Protein AF-A0A3Q0FNP0-F1 (afdb_monomer_lite)

Sequence (114 aa):
MQGFISQPLSTHLAIKCDEQPSVGIQLNFGACAECNKRDFVLIANRATEEEDGEEIITYDHMCENCHHVIARHEYTFSVVDDYQEYTMLCLLCGRAEDSISILPDDPRQMAPLF

pLDDT: mean 75.69, std 18.55, range [29.48, 94.44]

Structure (mmCIF, N/CA/C/O backbone):
data_AF-A0A3Q0FNP0-F1
#
_entry.id   AF-A0A3Q0FNP0-F1
#
loop_
_atom_site.group_PDB
_atom_site.id
_atom_site.type_symbol
_atom_site.label_atom_id
_atom_site.label_alt_id
_atom_site.label_comp_id
_atom_site.label_asym_id
_atom_site.label_entity_id
_atom_site.label_seq_id
_atom_site.pdbx_PDB_ins_code
_atom_site.Cartn_x
_atom_site.Cartn_y
_atom_site.Cartn_z
_atom_site.occupancy
_atom_site.B_iso_or_equiv
_atom_site.auth_seq_id
_atom_site.auth_comp_id
_atom_site.auth_asym_id
_atom_site.auth_atom_id
_atom_site.pdbx_PDB_model_num
ATOM 1 N N . MET A 1 1 ? 12.674 14.542 -25.555 1.00 34.66 1 MET A N 1
ATOM 2 C CA . MET A 1 1 ? 11.427 13.781 -25.762 1.00 34.66 1 MET A CA 1
ATOM 3 C C . MET A 1 1 ? 11.359 12.786 -24.629 1.00 34.66 1 MET A C 1
ATOM 5 O O . MET A 1 1 ? 12.156 11.862 -24.613 1.00 34.66 1 MET A O 1
ATOM 9 N N . GLN A 1 2 ? 10.548 13.072 -23.614 1.00 32.41 2 GLN A N 1
ATOM 10 C CA . GLN A 1 2 ? 10.363 12.167 -22.483 1.00 32.41 2 GLN A CA 1
ATOM 11 C C . GLN A 1 2 ? 9.458 11.049 -22.996 1.00 32.41 2 GLN A C 1
ATOM 13 O O . GLN A 1 2 ? 8.281 11.282 -23.270 1.00 32.41 2 GLN A O 1
ATOM 18 N N . GLY A 1 3 ? 10.056 9.896 -23.286 1.00 29.48 3 GLY A N 1
ATOM 19 C CA . GLY A 1 3 ? 9.320 8.698 -23.648 1.00 29.48 3 GLY A CA 1
ATOM 20 C C . GLY A 1 3 ? 8.532 8.265 -22.426 1.00 29.48 3 GLY A C 1
ATOM 21 O O . GLY A 1 3 ? 9.098 7.690 -21.504 1.00 29.48 3 GLY A O 1
ATOM 22 N N . PHE A 1 4 ? 7.244 8.595 -22.402 1.00 34.47 4 PHE A N 1
ATOM 23 C CA . PHE A 1 4 ? 6.294 7.959 -21.507 1.00 34.47 4 PHE A CA 1
ATOM 24 C C . PHE A 1 4 ? 6.219 6.494 -21.933 1.00 34.47 4 PHE A C 1
ATOM 26 O O . PHE A 1 4 ? 5.453 6.138 -22.827 1.00 34.47 4 PHE A O 1
ATOM 33 N N . ILE A 1 5 ? 7.079 5.661 -21.347 1.00 40.88 5 ILE A N 1
ATOM 34 C CA . ILE A 1 5 ? 6.894 4.215 -21.347 1.00 40.88 5 ILE A CA 1
ATOM 35 C C . ILE A 1 5 ? 5.524 4.025 -20.705 1.00 40.88 5 ILE A C 1
ATOM 37 O O . ILE A 1 5 ? 5.296 4.473 -19.581 1.00 40.88 5 ILE A O 1
ATOM 41 N N . SER A 1 6 ? 4.574 3.484 -21.461 1.00 38.69 6 SER A N 1
ATOM 42 C CA . SER A 1 6 ? 3.234 3.186 -20.973 1.00 38.69 6 SER A CA 1
ATOM 43 C C . SER A 1 6 ? 3.362 2.205 -19.812 1.00 38.69 6 SER A C 1
ATOM 45 O O . SER A 1 6 ? 3.499 1.003 -20.029 1.00 38.69 6 SER A O 1
ATOM 47 N N . GLN A 1 7 ? 3.389 2.727 -18.588 1.00 45.16 7 GLN A N 1
ATOM 48 C CA . GLN A 1 7 ? 3.479 1.917 -17.385 1.00 45.16 7 GLN A CA 1
ATOM 49 C C . GLN A 1 7 ? 2.249 0.987 -17.331 1.00 45.16 7 GLN A C 1
ATOM 51 O O . GLN A 1 7 ? 1.123 1.484 -17.472 1.00 45.16 7 GLN A O 1
ATOM 56 N N . PRO A 1 8 ? 2.418 -0.340 -17.182 1.00 44.41 8 PRO A N 1
ATOM 57 C CA . PRO A 1 8 ? 1.321 -1.288 -17.028 1.00 44.41 8 PRO A CA 1
ATOM 58 C C . PRO A 1 8 ? 0.348 -0.864 -15.918 1.00 44.41 8 PRO A C 1
ATOM 60 O O . PRO A 1 8 ? 0.699 -0.145 -14.983 1.00 44.41 8 PRO A O 1
ATOM 63 N N . LEU A 1 9 ? -0.919 -1.283 -16.022 1.00 44.34 9 LEU A N 1
ATOM 64 C CA . LEU A 1 9 ? -1.952 -0.878 -15.058 1.00 44.34 9 LEU A CA 1
ATOM 65 C C . LEU A 1 9 ? -1.587 -1.233 -13.599 1.00 44.34 9 LEU A C 1
ATOM 67 O O . LEU A 1 9 ? -2.019 -0.513 -12.702 1.00 44.34 9 LEU A O 1
ATOM 71 N N . SER A 1 10 ? -0.795 -2.291 -13.366 1.00 43.38 10 SER A N 1
ATOM 72 C CA . SER A 1 10 ? -0.336 -2.717 -12.031 1.00 43.38 10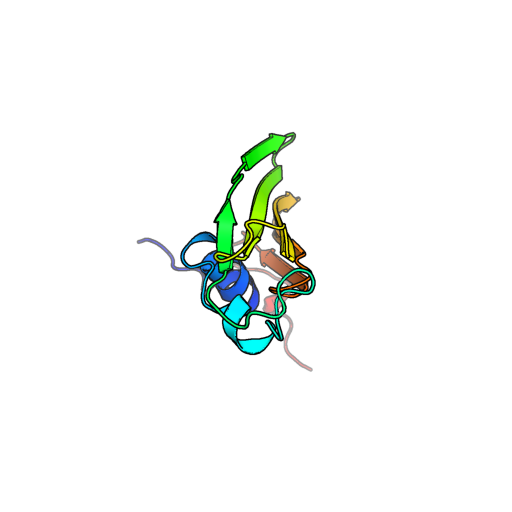 SER A CA 1
ATOM 73 C C . SER A 1 10 ? 0.689 -1.756 -11.421 1.00 43.38 10 SER A C 1
ATOM 75 O O . SER A 1 10 ? 0.485 -1.301 -10.296 1.00 43.38 10 SER A O 1
ATOM 77 N N . THR A 1 11 ? 1.724 -1.353 -12.166 1.00 47.66 11 THR A N 1
ATOM 78 C CA . THR A 1 11 ? 2.625 -0.263 -11.730 1.00 47.66 11 THR A CA 1
ATOM 79 C C . THR A 1 11 ? 1.896 1.059 -11.519 1.00 47.66 11 THR A C 1
ATOM 81 O O . THR A 1 11 ? 2.140 1.735 -10.526 1.00 47.66 11 THR A O 1
ATOM 84 N N . HIS A 1 12 ? 0.908 1.388 -12.354 1.00 50.75 12 HIS A N 1
ATOM 85 C CA . HIS A 1 12 ? 0.035 2.540 -12.107 1.00 50.75 12 HIS A CA 1
ATOM 86 C C . HIS A 1 12 ? -0.747 2.436 -10.790 1.00 50.75 12 HIS A C 1
ATOM 88 O O . HIS A 1 12 ? -1.063 3.466 -10.207 1.00 50.75 12 HIS A O 1
ATOM 94 N N . LEU A 1 13 ? -1.109 1.237 -10.326 1.00 48.34 13 LEU A N 1
ATOM 95 C CA . LEU A 1 13 ? -1.824 1.022 -9.063 1.00 48.34 13 LEU A CA 1
ATOM 96 C C . LEU A 1 13 ? -0.895 1.162 -7.850 1.00 48.34 13 LEU A C 1
ATOM 98 O O . LEU A 1 13 ? -1.296 1.786 -6.869 1.00 48.34 13 LEU A O 1
ATOM 102 N N . ALA A 1 14 ? 0.335 0.648 -7.933 1.00 50.47 14 ALA A N 1
ATOM 103 C CA . ALA A 1 14 ? 1.350 0.801 -6.889 1.00 50.47 14 ALA A CA 1
ATOM 104 C C . ALA A 1 14 ? 1.840 2.258 -6.776 1.00 50.47 14 ALA A C 1
ATOM 106 O O . ALA A 1 14 ? 1.810 2.832 -5.690 1.00 50.47 14 ALA A O 1
ATOM 107 N N . ILE A 1 15 ? 2.143 2.907 -7.906 1.00 52.25 15 ILE A N 1
ATOM 108 C CA . ILE A 1 15 ? 2.533 4.327 -7.965 1.00 52.25 15 ILE A CA 1
ATOM 109 C C . ILE A 1 15 ? 1.376 5.231 -7.514 1.00 52.25 15 ILE A C 1
ATOM 111 O O . ILE A 1 15 ? 1.580 6.165 -6.742 1.00 52.25 15 ILE A O 1
ATOM 115 N N . LYS A 1 16 ? 0.123 4.915 -7.882 1.00 52.12 16 LYS A N 1
ATOM 116 C CA . LYS A 1 16 ? -1.046 5.625 -7.333 1.00 52.12 16 LYS A CA 1
ATOM 117 C C . LYS A 1 16 ? -1.215 5.434 -5.830 1.00 52.12 16 LYS A C 1
ATOM 119 O O . LYS A 1 16 ? -1.787 6.322 -5.215 1.00 52.12 16 LYS A O 1
ATOM 124 N N . CYS A 1 17 ? -0.766 4.329 -5.232 1.00 49.44 17 CYS A N 1
ATOM 125 C CA . CYS A 1 17 ? -0.800 4.169 -3.775 1.00 49.44 17 CYS A CA 1
ATOM 126 C C . CYS A 1 17 ? 0.271 5.019 -3.076 1.00 49.44 17 CYS A C 1
ATOM 128 O O . CYS A 1 17 ? 0.032 5.438 -1.946 1.00 49.44 17 CYS A O 1
ATOM 130 N N . ASP A 1 18 ? 1.396 5.313 -3.735 1.00 52.88 18 ASP A N 1
ATOM 131 C CA . ASP A 1 18 ? 2.418 6.227 -3.206 1.00 52.88 18 ASP A CA 1
ATOM 132 C C . ASP A 1 18 ? 2.024 7.709 -3.390 1.00 52.88 18 ASP A C 1
ATOM 134 O O . ASP A 1 18 ? 2.108 8.494 -2.445 1.00 52.88 18 ASP A O 1
ATOM 138 N N . GLU A 1 19 ? 1.479 8.095 -4.553 1.00 51.41 19 GLU A N 1
ATOM 139 C CA . GLU A 1 19 ? 1.053 9.482 -4.824 1.00 51.41 19 GLU A CA 1
ATOM 140 C C . GLU A 1 19 ? -0.346 9.829 -4.270 1.00 51.41 19 GLU A C 1
ATOM 142 O O . GLU A 1 19 ? -0.615 10.985 -3.930 1.00 51.41 19 GLU A O 1
ATOM 147 N N . GLN A 1 20 ? -1.263 8.855 -4.180 1.00 53.81 20 GLN A N 1
ATOM 148 C CA . GLN A 1 20 ? -2.630 8.998 -3.651 1.00 53.81 20 GLN A CA 1
ATOM 149 C C . GLN A 1 20 ? -3.068 7.752 -2.849 1.00 53.81 20 GLN A C 1
ATOM 151 O O . GLN A 1 20 ? -3.913 6.973 -3.299 1.00 53.81 20 GLN A O 1
ATOM 156 N N . PRO A 1 21 ? -2.582 7.578 -1.608 1.00 53.72 21 PRO A N 1
ATOM 157 C CA . PRO A 1 21 ? -2.844 6.390 -0.783 1.00 53.72 21 PRO A CA 1
ATOM 158 C C . PRO A 1 21 ? -4.327 6.108 -0.463 1.00 53.72 21 PRO A C 1
ATOM 160 O O . PRO A 1 21 ? -4.656 5.069 0.100 1.00 53.72 21 PRO A O 1
ATOM 163 N N . SER A 1 22 ? -5.257 7.000 -0.814 1.00 51.34 22 SER A N 1
ATOM 164 C CA . SER A 1 22 ? -6.682 6.908 -0.475 1.00 51.34 22 SER A CA 1
ATOM 165 C C . SER A 1 22 ? -7.527 6.020 -1.400 1.00 51.34 22 SER A C 1
ATOM 167 O O . SER A 1 22 ? -8.644 5.662 -1.017 1.00 51.34 22 SER A O 1
ATOM 169 N N . VAL A 1 23 ? -7.043 5.653 -2.596 1.00 51.62 23 VAL A N 1
ATOM 170 C CA . VAL A 1 23 ? -7.905 5.064 -3.646 1.00 51.62 23 VAL A CA 1
ATOM 171 C C . VAL A 1 23 ? -8.180 3.565 -3.439 1.00 51.62 23 VAL A C 1
ATOM 173 O O . VAL A 1 23 ? -9.283 3.103 -3.720 1.00 51.62 23 VAL A O 1
ATOM 176 N N . GLY A 1 24 ? -7.222 2.798 -2.902 1.00 54.50 24 GLY A N 1
ATOM 177 C CA . GLY A 1 24 ? -7.403 1.361 -2.621 1.00 54.50 24 GLY A CA 1
ATOM 178 C C . GLY A 1 24 ? -8.129 1.067 -1.302 1.00 54.50 24 GLY A C 1
ATOM 179 O O . GLY A 1 24 ? -8.843 0.072 -1.178 1.00 54.50 24 GLY A O 1
ATOM 180 N N . ILE A 1 25 ? -8.002 1.967 -0.323 1.00 59.75 25 ILE A N 1
ATOM 181 C CA . ILE A 1 25 ? -8.488 1.769 1.049 1.00 59.75 25 ILE A CA 1
ATOM 182 C C . ILE A 1 25 ? -10.022 1.674 1.118 1.00 59.75 25 ILE A C 1
ATOM 184 O O . ILE A 1 25 ? -10.569 0.898 1.900 1.00 59.75 25 ILE A O 1
ATOM 188 N N . GLN A 1 26 ? -10.733 2.451 0.298 1.00 57.88 26 GLN A N 1
ATOM 189 C CA . GLN A 1 26 ? -12.179 2.664 0.449 1.00 57.88 26 GLN A CA 1
ATOM 190 C C . GLN A 1 26 ? -13.040 1.457 0.055 1.00 57.88 26 GLN A C 1
ATOM 192 O O . GLN A 1 26 ? -14.166 1.341 0.535 1.00 57.88 26 GLN A O 1
ATOM 197 N N . LEU A 1 27 ? -12.535 0.554 -0.791 1.00 66.44 27 LEU A N 1
ATOM 198 C CA . LEU A 1 27 ? -13.298 -0.621 -1.229 1.00 66.44 27 LEU A CA 1
ATOM 199 C C . LEU A 1 27 ? -13.175 -1.797 -0.254 1.00 66.44 27 LEU A C 1
ATOM 201 O O . LEU A 1 27 ? -14.132 -2.552 -0.087 1.00 66.44 27 LEU A O 1
ATOM 205 N N . ASN A 1 28 ? -12.024 -1.928 0.411 1.00 73.31 28 ASN A N 1
ATOM 206 C CA . ASN A 1 28 ? -11.717 -3.076 1.266 1.00 73.31 28 ASN A CA 1
ATOM 207 C C . ASN A 1 28 ? -11.867 -2.784 2.765 1.00 73.31 28 ASN A C 1
ATOM 209 O O . ASN A 1 28 ? -11.968 -3.719 3.562 1.00 73.31 28 ASN A O 1
ATOM 213 N N . PHE A 1 29 ? -11.900 -1.513 3.181 1.00 82.31 29 PHE A N 1
ATOM 214 C CA . PHE A 1 29 ? -12.056 -1.179 4.593 1.00 82.31 29 PHE A CA 1
ATOM 215 C C . PHE A 1 29 ? -13.490 -1.432 5.081 1.00 82.31 29 PHE A C 1
ATOM 217 O O . PHE A 1 29 ? -14.423 -0.671 4.819 1.00 82.31 29 PHE A O 1
ATOM 224 N N . GLY A 1 30 ? -13.657 -2.524 5.829 1.00 85.94 30 GLY A N 1
ATOM 225 C CA . GLY A 1 30 ? -14.903 -2.862 6.509 1.00 85.94 30 GLY A CA 1
ATOM 226 C C . GLY A 1 30 ? -15.173 -1.913 7.672 1.00 85.94 30 GLY A C 1
ATOM 227 O O . GLY A 1 30 ? -16.014 -1.031 7.555 1.00 85.94 30 GLY A O 1
ATOM 228 N N . ALA A 1 31 ? -14.481 -2.105 8.792 1.00 88.25 31 ALA A N 1
ATOM 229 C CA . ALA A 1 31 ? -14.524 -1.252 9.976 1.00 88.25 31 ALA A CA 1
ATOM 230 C C . ALA A 1 31 ? -13.225 -1.422 10.771 1.00 88.25 31 ALA A C 1
ATOM 232 O O . ALA A 1 31 ? -12.551 -2.446 10.668 1.00 88.25 31 ALA A O 1
ATOM 233 N N . CYS A 1 32 ? -12.909 -0.446 11.612 1.00 90.75 32 CYS A N 1
ATOM 234 C CA . CYS A 1 32 ? -11.862 -0.562 12.615 1.00 90.75 32 CYS A CA 1
ATOM 235 C C . CYS A 1 32 ? -12.214 -1.667 13.626 1.00 90.75 32 CYS A C 1
ATOM 237 O O . CYS A 1 32 ? -13.277 -1.607 14.239 1.00 90.75 32 CYS A O 1
ATOM 239 N N . ALA A 1 33 ? -11.321 -2.637 13.841 1.00 90.25 33 ALA A N 1
ATOM 240 C CA . ALA A 1 33 ? -11.569 -3.743 14.771 1.00 90.25 33 ALA A CA 1
ATOM 241 C C . ALA A 1 33 ? -11.635 -3.289 16.244 1.00 90.25 33 ALA A C 1
ATOM 243 O O . ALA A 1 33 ? -12.349 -3.889 17.042 1.00 90.25 33 ALA A O 1
ATOM 244 N N . GLU A 1 34 ? -10.941 -2.202 16.591 1.00 92.88 34 GLU A N 1
ATOM 245 C CA . GLU A 1 34 ? -10.849 -1.697 17.967 1.00 92.88 34 GLU A CA 1
ATOM 246 C C . GLU A 1 34 ? -12.045 -0.822 18.381 1.00 92.88 34 GLU A C 1
ATOM 248 O O . GLU A 1 34 ? -12.600 -0.976 19.465 1.00 92.88 34 GLU A O 1
ATOM 253 N N . CYS A 1 35 ? -12.479 0.111 17.526 1.00 94.44 35 CYS A N 1
ATOM 254 C CA . CYS A 1 35 ? -13.565 1.051 17.843 1.00 94.44 35 CYS A CA 1
ATOM 255 C C . CYS A 1 35 ? -14.829 0.878 16.987 1.00 94.44 35 CYS A C 1
ATOM 257 O O . CYS A 1 35 ? -15.794 1.621 17.173 1.00 94.44 35 CYS A O 1
ATOM 259 N N . ASN A 1 36 ? -14.849 -0.097 16.068 1.00 91.62 36 ASN A N 1
ATOM 260 C CA . ASN A 1 36 ? -15.970 -0.419 15.172 1.00 91.62 36 ASN A CA 1
ATOM 261 C C . ASN A 1 36 ? -16.430 0.739 14.268 1.00 91.62 36 ASN A C 1
ATOM 263 O O . ASN A 1 36 ? -17.537 0.722 13.727 1.00 91.62 36 ASN A O 1
ATOM 267 N N . LYS A 1 37 ? -15.582 1.756 14.083 1.00 89.19 37 LYS A N 1
ATOM 268 C CA . LYS A 1 37 ? -15.852 2.898 13.205 1.00 89.19 37 LYS A CA 1
ATOM 269 C C . LYS A 1 37 ? -15.478 2.595 11.759 1.00 89.19 37 LYS A C 1
ATOM 271 O O . LYS A 1 37 ? -14.462 1.954 11.497 1.00 89.19 37 LYS A O 1
ATOM 276 N N . ARG A 1 38 ? -16.306 3.076 10.832 1.00 87.00 38 ARG A N 1
ATOM 277 C CA . ARG A 1 38 ? -16.137 2.960 9.373 1.00 87.00 38 ARG A CA 1
ATOM 278 C C . ARG A 1 38 ? -15.834 4.339 8.783 1.00 87.00 38 ARG A C 1
ATOM 280 O O . ARG A 1 38 ? -16.507 4.780 7.859 1.00 87.00 38 ARG A O 1
ATOM 287 N N . ASP A 1 39 ? -14.895 5.033 9.413 1.00 81.88 39 ASP A N 1
ATOM 288 C CA . ASP A 1 39 ? -14.482 6.396 9.072 1.00 81.88 39 ASP A CA 1
ATOM 289 C C . ASP A 1 39 ? -13.172 6.378 8.267 1.00 81.88 39 ASP A C 1
ATOM 291 O O . ASP A 1 39 ? -12.754 5.323 7.777 1.00 81.88 39 ASP A O 1
ATOM 295 N N . PHE A 1 40 ? -12.530 7.536 8.098 1.00 79.44 40 PHE A N 1
ATOM 296 C CA . PHE A 1 40 ? -11.302 7.634 7.320 1.00 79.44 40 PHE A CA 1
ATOM 297 C C . PHE A 1 40 ? -10.123 6.914 7.988 1.00 79.44 40 PHE A C 1
ATOM 299 O O . PHE A 1 40 ? -10.040 6.707 9.206 1.00 79.44 40 PHE A O 1
ATOM 306 N N . VAL A 1 41 ? -9.190 6.523 7.127 1.00 86.75 41 VAL A N 1
ATOM 307 C CA . VAL A 1 41 ? -7.923 5.900 7.486 1.00 86.75 41 VAL A CA 1
ATOM 308 C C . VAL A 1 41 ? -6.821 6.915 7.219 1.00 86.75 41 VAL A C 1
ATOM 310 O O . VAL A 1 41 ? -6.705 7.442 6.113 1.00 86.75 41 VAL A O 1
ATOM 313 N N . LEU A 1 42 ? -6.030 7.191 8.244 1.00 89.25 42 LEU A N 1
ATOM 314 C CA . LEU A 1 42 ? -4.856 8.045 8.194 1.00 89.25 42 LEU A CA 1
ATOM 315 C C . LEU A 1 42 ? -3.649 7.257 7.683 1.00 89.25 42 LEU A C 1
ATOM 317 O O . LEU A 1 42 ? -3.556 6.047 7.879 1.00 89.25 42 LEU A O 1
ATOM 321 N N . ILE A 1 43 ? -2.708 7.967 7.071 1.00 89.31 43 ILE A N 1
ATOM 322 C CA . ILE A 1 43 ? -1.385 7.447 6.722 1.00 89.31 43 ILE A CA 1
ATOM 323 C C . ILE A 1 43 ? -0.391 8.029 7.721 1.00 89.31 43 ILE A C 1
ATOM 325 O O . ILE A 1 43 ? -0.384 9.241 7.945 1.00 89.31 43 ILE A O 1
ATOM 329 N N . ALA A 1 44 ? 0.442 7.183 8.316 1.00 90.38 44 ALA A N 1
ATOM 330 C CA . ALA A 1 44 ? 1.456 7.596 9.279 1.00 90.38 44 ALA A CA 1
ATOM 331 C C . ALA A 1 44 ? 2.733 6.763 9.150 1.00 90.38 44 ALA A C 1
ATOM 333 O O . ALA A 1 44 ? 2.765 5.765 8.436 1.00 90.38 44 ALA A O 1
ATOM 334 N N . ASN A 1 45 ? 3.779 7.175 9.871 1.00 92.81 45 ASN A N 1
ATOM 335 C CA . ASN A 1 45 ? 5.046 6.444 9.982 1.00 92.81 45 ASN A CA 1
ATOM 336 C C . ASN A 1 45 ? 5.671 6.088 8.623 1.00 92.81 45 ASN A C 1
ATOM 338 O O . ASN A 1 45 ? 6.222 4.999 8.468 1.00 92.81 45 ASN A O 1
ATOM 342 N N . ARG A 1 46 ? 5.563 6.996 7.639 1.00 90.81 46 ARG A N 1
ATOM 343 C CA . ARG A 1 46 ? 6.192 6.802 6.331 1.00 90.81 46 ARG A CA 1
ATOM 344 C C . ARG A 1 46 ? 7.708 6.778 6.493 1.00 90.81 46 ARG A C 1
ATOM 346 O O . ARG A 1 46 ? 8.278 7.730 7.027 1.00 90.81 46 ARG A O 1
ATOM 353 N N . ALA A 1 47 ? 8.328 5.717 6.009 1.00 90.88 47 ALA A N 1
ATOM 354 C CA . ALA A 1 47 ? 9.766 5.543 5.941 1.00 90.88 47 ALA A CA 1
ATOM 355 C C . ALA A 1 47 ? 10.156 5.118 4.525 1.00 90.88 47 ALA A C 1
ATOM 357 O O . ALA A 1 47 ? 9.394 4.433 3.843 1.00 90.88 47 ALA A O 1
ATOM 358 N N . THR A 1 48 ? 11.340 5.551 4.110 1.00 90.88 48 THR A N 1
ATOM 359 C CA . THR A 1 48 ? 11.968 5.165 2.850 1.00 90.88 48 THR A CA 1
ATOM 360 C C . THR A 1 48 ? 13.346 4.626 3.188 1.00 90.88 48 THR A C 1
ATOM 362 O O . THR A 1 48 ? 14.097 5.276 3.921 1.00 90.88 48 THR A O 1
ATOM 365 N N . GLU A 1 49 ? 13.643 3.437 2.690 1.00 91.69 49 GLU A N 1
ATOM 366 C CA . GLU A 1 49 ? 14.898 2.725 2.879 1.00 91.69 49 GLU A CA 1
ATOM 367 C C . GLU A 1 49 ? 15.474 2.423 1.495 1.00 91.69 49 GLU A C 1
ATOM 369 O O . GLU A 1 49 ? 14.751 1.997 0.600 1.00 91.69 49 GLU A O 1
ATOM 374 N N . GLU A 1 50 ? 16.761 2.695 1.306 1.00 91.94 50 GLU A N 1
ATOM 375 C CA . GLU A 1 50 ? 17.479 2.405 0.064 1.00 91.94 50 GLU A CA 1
ATOM 376 C C . GLU A 1 50 ? 18.700 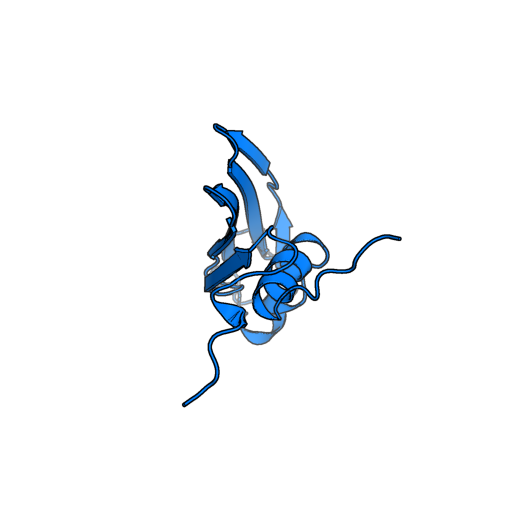1.554 0.422 1.00 91.94 50 GLU A C 1
ATOM 378 O O . GLU A 1 50 ? 19.604 2.023 1.122 1.00 91.94 50 GLU A O 1
ATOM 383 N N . GLU A 1 51 ? 18.727 0.304 -0.034 1.00 86.44 51 GLU A N 1
ATOM 384 C CA . GLU A 1 51 ? 19.816 -0.644 0.217 1.00 86.44 51 GLU A CA 1
ATOM 385 C C . GLU A 1 51 ? 20.092 -1.454 -1.055 1.00 86.44 51 GLU A C 1
ATOM 387 O O . GLU A 1 51 ? 19.174 -1.915 -1.717 1.00 86.44 51 GLU A O 1
ATOM 392 N N . ASP A 1 52 ? 21.364 -1.589 -1.442 1.00 85.81 52 ASP A N 1
ATOM 393 C CA . ASP A 1 52 ? 21.808 -2.437 -2.563 1.00 85.81 52 ASP A CA 1
ATOM 394 C C . ASP A 1 52 ? 21.081 -2.238 -3.917 1.00 85.81 52 ASP A C 1
ATOM 396 O O . ASP A 1 52 ? 21.040 -3.136 -4.757 1.00 85.81 52 ASP A O 1
ATOM 400 N N . GLY A 1 5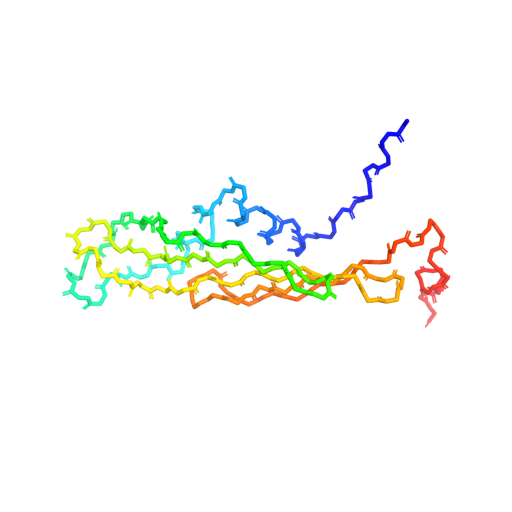3 ? 20.579 -1.026 -4.185 1.00 82.06 53 GLY A N 1
ATOM 401 C CA . GLY A 1 53 ? 19.859 -0.702 -5.427 1.00 82.06 53 GLY A CA 1
ATOM 402 C C . GLY A 1 53 ? 18.370 -1.065 -5.403 1.00 82.06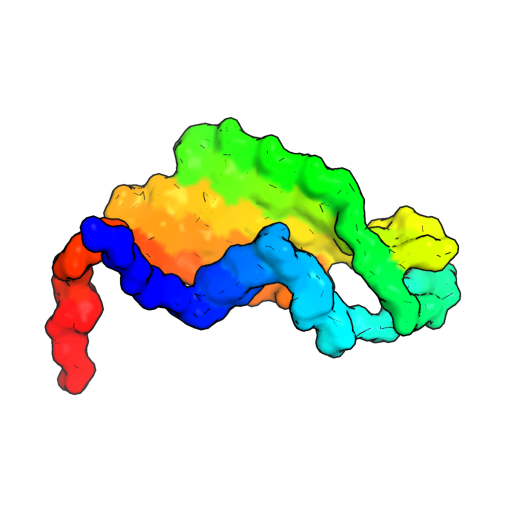 53 GLY A C 1
ATOM 403 O O . GLY A 1 53 ? 17.699 -0.957 -6.431 1.00 82.06 53 GLY A O 1
ATOM 404 N N . GLU A 1 54 ? 17.866 -1.461 -4.238 1.00 88.25 54 GLU A N 1
ATOM 405 C CA . GLU A 1 54 ? 16.457 -1.622 -3.907 1.00 88.25 54 GLU A CA 1
ATOM 406 C C . GLU A 1 54 ? 15.973 -0.410 -3.092 1.00 88.25 54 GLU A C 1
ATOM 408 O O . GLU A 1 54 ? 16.651 0.061 -2.177 1.00 88.25 54 GLU A O 1
ATOM 413 N N . GLU A 1 55 ? 14.801 0.113 -3.446 1.00 89.12 55 GLU A N 1
ATOM 414 C CA . GLU A 1 55 ? 14.082 1.159 -2.721 1.00 89.12 55 GLU A CA 1
ATOM 415 C C . GLU A 1 55 ? 12.834 0.544 -2.085 1.00 89.12 55 GLU A C 1
ATOM 417 O O . GLU A 1 55 ? 11.981 -0.022 -2.771 1.00 89.12 55 GLU A O 1
ATOM 422 N N . ILE A 1 56 ? 12.706 0.689 -0.770 1.00 89.75 56 ILE A N 1
ATOM 423 C CA . ILE A 1 56 ? 11.582 0.189 0.014 1.00 89.75 56 ILE A CA 1
ATOM 424 C C . ILE A 1 56 ? 10.872 1.376 0.659 1.00 89.75 56 ILE A C 1
ATOM 426 O O . ILE A 1 56 ? 11.455 2.154 1.416 1.00 89.75 56 ILE A O 1
ATOM 430 N N . ILE A 1 57 ? 9.575 1.500 0.403 1.00 89.56 57 ILE A N 1
ATOM 431 C CA . ILE A 1 57 ? 8.696 2.485 1.026 1.00 89.56 57 ILE A CA 1
ATOM 432 C C . ILE A 1 57 ? 7.735 1.753 1.952 1.00 89.56 57 ILE A C 1
ATOM 434 O O . ILE A 1 57 ? 6.974 0.881 1.529 1.00 89.56 57 ILE A O 1
ATOM 438 N N . THR A 1 58 ? 7.713 2.155 3.222 1.00 91.12 58 THR A N 1
ATOM 439 C CA . THR A 1 58 ? 6.767 1.622 4.204 1.00 91.12 58 THR A CA 1
ATOM 440 C C . THR A 1 58 ? 5.944 2.721 4.850 1.00 91.12 58 THR A C 1
ATOM 442 O O . THR A 1 58 ? 6.432 3.826 5.072 1.00 91.12 58 THR A O 1
ATOM 445 N N . TYR A 1 59 ? 4.682 2.435 5.165 1.00 92.38 59 TYR A N 1
ATOM 446 C CA . TYR A 1 59 ? 3.831 3.310 5.976 1.00 92.38 59 TYR A CA 1
ATOM 447 C C . TYR A 1 59 ? 2.689 2.528 6.633 1.00 92.38 59 TYR A C 1
ATOM 449 O O . TYR A 1 59 ? 2.356 1.414 6.230 1.00 92.38 59 TYR A O 1
ATOM 457 N N . ASP A 1 60 ? 2.060 3.126 7.642 1.00 93.19 60 ASP A N 1
ATOM 458 C CA . ASP A 1 60 ? 0.942 2.531 8.370 1.00 93.19 60 ASP A CA 1
ATOM 459 C C . ASP A 1 60 ? -0.388 3.180 7.990 1.00 93.19 60 ASP A C 1
ATOM 461 O O . ASP A 1 60 ? -0.522 4.405 7.946 1.00 93.19 60 ASP A O 1
ATOM 465 N N . HIS A 1 61 ? -1.402 2.341 7.803 1.00 91.12 61 HIS A N 1
ATOM 466 C CA . HIS A 1 61 ? -2.802 2.732 7.774 1.00 91.12 61 HIS A CA 1
ATOM 467 C C . HIS A 1 61 ? -3.335 2.764 9.204 1.00 91.12 61 HIS A C 1
ATOM 469 O O . HIS A 1 61 ? -3.428 1.723 9.850 1.00 91.12 61 HIS A O 1
ATOM 475 N N . MET A 1 62 ? -3.716 3.935 9.705 1.00 92.06 62 MET A N 1
ATOM 476 C CA . MET A 1 62 ? -4.209 4.119 11.069 1.00 92.06 62 MET A CA 1
ATOM 477 C C . MET A 1 62 ? -5.672 4.548 11.081 1.00 92.06 62 MET A C 1
ATOM 479 O O . MET A 1 62 ? -6.110 5.341 10.257 1.00 92.06 62 MET A O 1
ATOM 483 N N . CYS A 1 63 ? -6.456 4.063 12.036 1.00 92.19 63 CYS A N 1
ATOM 484 C CA . CYS A 1 63 ? -7.822 4.553 12.204 1.00 92.19 63 CYS A CA 1
ATOM 485 C C . CYS A 1 63 ? -7.820 5.987 12.730 1.00 92.19 63 CYS A C 1
ATOM 487 O O . CYS A 1 63 ? -7.238 6.237 13.782 1.00 92.19 63 CYS A O 1
ATOM 489 N N . GLU A 1 64 ? -8.545 6.896 12.081 1.00 89.25 64 GLU A N 1
ATOM 490 C CA . GLU A 1 64 ? -8.661 8.285 12.544 1.00 89.25 64 GLU A CA 1
ATOM 491 C C . GLU A 1 64 ? -9.247 8.396 13.963 1.00 89.25 64 GLU A C 1
ATOM 493 O O . GLU A 1 64 ? -8.849 9.246 14.753 1.00 89.25 64 GLU A O 1
ATOM 498 N N . ASN A 1 65 ? -10.172 7.504 14.326 1.00 91.38 65 ASN A N 1
ATOM 499 C CA . ASN A 1 65 ? -10.919 7.639 15.574 1.00 91.38 65 ASN A CA 1
ATOM 500 C C . ASN A 1 65 ? -10.157 7.138 16.815 1.00 91.38 65 ASN A C 1
ATOM 502 O O . ASN A 1 65 ? -10.340 7.674 17.906 1.00 91.38 65 ASN A O 1
ATOM 506 N N . CYS A 1 66 ? -9.338 6.091 16.689 1.00 94.31 66 CYS A N 1
ATOM 507 C CA . CYS A 1 66 ? -8.610 5.511 17.829 1.00 94.31 66 CYS A CA 1
ATOM 508 C C . CYS A 1 66 ? -7.098 5.392 17.623 1.00 94.31 66 CYS A C 1
ATOM 510 O O . CYS A 1 66 ? -6.414 4.930 18.530 1.00 94.31 66 CYS A O 1
ATOM 512 N N . HIS A 1 67 ? -6.577 5.796 16.462 1.00 93.25 67 HIS A N 1
ATOM 513 C CA . HIS A 1 67 ? -5.157 5.729 16.112 1.00 93.25 67 HIS A CA 1
ATOM 514 C C . HIS A 1 67 ? -4.537 4.326 16.240 1.00 93.25 67 HIS A C 1
ATOM 516 O O . HIS A 1 67 ? -3.326 4.191 16.374 1.00 93.25 67 HIS A O 1
ATOM 522 N N . HIS A 1 68 ? -5.343 3.262 16.186 1.00 92.12 68 HIS A N 1
ATOM 523 C CA . HIS A 1 68 ? -4.803 1.909 16.049 1.00 92.12 68 HIS A CA 1
ATOM 524 C C . HIS A 1 68 ? -4.323 1.682 14.608 1.00 92.12 68 HIS A C 1
ATOM 526 O O . HIS A 1 68 ? -4.904 2.231 13.666 1.00 92.12 68 HIS A O 1
ATOM 532 N N . VAL A 1 69 ? -3.290 0.856 14.441 1.00 93.88 69 VAL A N 1
ATOM 533 C CA . VAL A 1 69 ? -2.792 0.435 13.126 1.00 93.88 69 VAL A CA 1
ATOM 534 C C . VAL A 1 69 ? -3.733 -0.628 12.554 1.00 93.88 69 VAL A C 1
ATOM 536 O O . VAL A 1 69 ? -3.907 -1.691 13.143 1.00 93.88 69 VAL A O 1
ATOM 539 N N . ILE A 1 70 ? -4.343 -0.324 11.410 1.00 91.88 70 ILE A N 1
ATOM 540 C CA . ILE A 1 70 ? -5.253 -1.195 10.653 1.00 91.88 70 ILE A CA 1
ATOM 541 C C . ILE A 1 70 ? -4.456 -2.155 9.768 1.00 91.88 70 ILE A C 1
ATOM 543 O O . ILE A 1 70 ? -4.768 -3.340 9.687 1.00 91.88 70 ILE A O 1
ATOM 547 N N . ALA A 1 71 ? -3.453 -1.633 9.066 1.00 92.25 71 ALA A N 1
ATOM 548 C CA . ALA A 1 71 ? -2.616 -2.392 8.149 1.00 92.25 71 ALA A CA 1
ATOM 549 C C . ALA A 1 71 ? -1.279 -1.680 7.958 1.00 92.25 71 ALA A C 1
ATOM 551 O O . ALA A 1 71 ? -1.204 -0.458 8.074 1.00 92.25 71 ALA A O 1
ATOM 552 N N . ARG A 1 72 ? -0.247 -2.444 7.611 1.00 93.31 72 ARG A N 1
ATOM 553 C CA . ARG A 1 72 ? 1.029 -1.901 7.157 1.00 93.31 72 ARG A CA 1
ATOM 554 C C . ARG A 1 72 ? 1.127 -2.039 5.646 1.00 93.31 72 ARG A C 1
ATOM 556 O O . ARG A 1 72 ? 0.618 -3.010 5.080 1.00 93.31 72 ARG A O 1
ATOM 563 N N . HIS A 1 73 ? 1.695 -1.026 5.018 1.00 91.19 73 HIS A N 1
ATOM 564 C CA . HIS A 1 73 ? 1.955 -0.973 3.596 1.00 91.19 73 HIS A CA 1
ATOM 565 C C . HIS A 1 73 ? 3.453 -1.074 3.371 1.00 91.19 73 HIS A C 1
ATOM 567 O O . HIS A 1 73 ? 4.224 -0.377 4.034 1.00 91.19 73 HIS A O 1
ATOM 573 N N . GLU A 1 74 ? 3.826 -1.927 2.433 1.00 90.69 74 GLU A N 1
ATOM 574 C CA . GLU A 1 74 ? 5.186 -2.096 1.955 1.00 90.69 74 GLU A CA 1
ATOM 575 C C . GLU A 1 74 ? 5.148 -2.095 0.432 1.00 90.69 74 GLU A C 1
ATOM 577 O O . GLU A 1 74 ? 4.367 -2.825 -0.185 1.00 90.69 74 GLU A O 1
ATOM 582 N N . TYR A 1 75 ? 5.949 -1.222 -0.157 1.00 87.38 75 TYR A N 1
ATOM 583 C CA . TYR A 1 75 ? 6.185 -1.146 -1.585 1.00 87.38 75 TYR A CA 1
ATOM 584 C C . TYR A 1 75 ? 7.684 -1.221 -1.812 1.00 87.38 75 TYR A C 1
ATOM 586 O O . 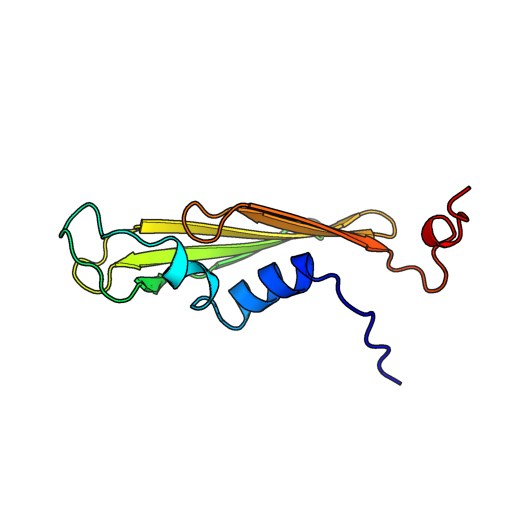TYR A 1 75 ? 8.437 -0.496 -1.167 1.00 87.38 75 TYR A O 1
ATOM 594 N N . THR A 1 76 ? 8.086 -2.065 -2.748 1.00 88.12 76 THR A N 1
ATOM 595 C CA . THR A 1 76 ? 9.485 -2.281 -3.078 1.00 88.12 76 THR A CA 1
ATOM 596 C C . THR A 1 76 ? 9.686 -2.107 -4.569 1.00 88.12 76 THR A C 1
ATOM 598 O O . THR A 1 76 ? 8.932 -2.650 -5.384 1.00 88.12 76 THR A O 1
ATOM 601 N N . PHE A 1 77 ? 10.720 -1.354 -4.907 1.00 88.25 77 PHE A N 1
ATOM 602 C CA . PHE A 1 77 ? 11.199 -1.132 -6.254 1.00 88.25 77 PHE A CA 1
ATOM 603 C C . PHE A 1 77 ? 12.653 -1.574 -6.349 1.00 88.25 77 PHE A C 1
ATOM 605 O O . PHE A 1 77 ? 13.477 -1.200 -5.520 1.00 88.25 77 PHE A O 1
ATOM 612 N N . SER A 1 78 ? 12.989 -2.327 -7.386 1.00 89.38 78 SER A N 1
ATOM 613 C CA . SER A 1 78 ? 14.374 -2.690 -7.667 1.00 89.38 78 SER A CA 1
ATOM 614 C C . SER A 1 78 ? 14.625 -2.744 -9.167 1.00 89.38 78 SER A C 1
ATOM 616 O O . SER A 1 78 ? 13.703 -2.848 -9.983 1.00 89.38 78 SER A O 1
ATOM 618 N N . VAL A 1 79 ? 15.896 -2.640 -9.549 1.00 88.25 79 VAL A N 1
ATOM 619 C CA . VAL A 1 79 ? 16.330 -2.876 -10.926 1.00 88.25 79 VAL A CA 1
ATOM 620 C C . VAL A 1 79 ? 17.220 -4.106 -10.933 1.00 88.25 79 VAL A C 1
ATOM 622 O O . VAL A 1 79 ? 18.328 -4.081 -10.399 1.00 88.25 79 VAL A O 1
ATOM 625 N N . VAL A 1 80 ? 16.729 -5.178 -11.548 1.00 88.12 80 VAL A N 1
ATOM 626 C CA . VAL A 1 80 ? 17.438 -6.453 -11.668 1.00 88.12 80 VAL A CA 1
ATOM 627 C C . VAL A 1 80 ? 17.694 -6.719 -13.146 1.00 88.12 80 VAL A C 1
ATOM 629 O O . VAL A 1 80 ? 16.768 -6.790 -13.955 1.00 88.12 80 VAL A O 1
ATOM 632 N N . ASP A 1 81 ? 18.973 -6.849 -13.504 1.00 87.31 81 ASP A N 1
ATOM 633 C CA . ASP A 1 81 ? 19.442 -6.935 -14.889 1.00 87.31 81 ASP A CA 1
ATOM 634 C C . ASP A 1 81 ? 18.899 -5.771 -15.754 1.00 87.31 81 ASP A C 1
ATOM 636 O O . ASP A 1 81 ? 19.243 -4.612 -15.528 1.00 87.31 81 ASP A O 1
ATOM 640 N N . ASP A 1 82 ? 18.037 -6.079 -16.728 1.00 86.56 82 ASP A N 1
ATOM 641 C CA . ASP A 1 82 ? 17.394 -5.129 -17.643 1.00 86.56 82 ASP A CA 1
ATOM 642 C C . ASP A 1 82 ? 15.895 -4.919 -17.322 1.00 86.56 82 ASP A C 1
ATOM 644 O O . ASP A 1 82 ? 15.112 -4.510 -18.187 1.00 86.56 82 ASP A O 1
ATOM 648 N N . TYR A 1 83 ? 15.462 -5.231 -16.097 1.00 85.44 83 TYR A N 1
ATOM 649 C CA . TYR A 1 83 ? 14.067 -5.123 -15.669 1.00 85.44 83 TYR A CA 1
ATOM 650 C C . TYR A 1 83 ? 13.927 -4.250 -14.425 1.00 85.44 83 TYR A C 1
ATOM 652 O O . TYR A 1 83 ? 14.687 -4.355 -13.470 1.00 85.44 83 TYR A O 1
ATOM 660 N N . GLN A 1 84 ? 12.910 -3.394 -14.445 1.00 85.06 84 GLN A N 1
ATOM 661 C CA . GLN A 1 84 ? 12.364 -2.750 -13.258 1.00 85.06 84 GLN A CA 1
ATOM 662 C C . GLN A 1 84 ? 11.356 -3.705 -12.627 1.00 85.06 84 GLN A C 1
ATOM 664 O O . GLN A 1 84 ? 10.409 -4.108 -13.306 1.00 85.06 84 GLN A O 1
ATOM 669 N N . GLU A 1 85 ? 11.543 -4.047 -11.361 1.00 87.19 85 GLU A N 1
ATOM 670 C CA . GLU A 1 85 ? 10.637 -4.887 -10.587 1.00 87.19 85 GLU A CA 1
ATOM 671 C C . GLU A 1 85 ? 9.898 -4.048 -9.546 1.00 87.19 85 GLU A C 1
ATOM 673 O O . GLU A 1 85 ? 10.466 -3.171 -8.894 1.00 87.19 85 GLU A O 1
ATOM 678 N N . TYR A 1 86 ? 8.603 -4.317 -9.415 1.00 86.56 86 TYR A N 1
ATOM 679 C CA . TYR A 1 86 ? 7.697 -3.608 -8.525 1.00 86.56 86 TYR A CA 1
ATOM 680 C C . TYR A 1 86 ? 6.921 -4.625 -7.709 1.00 86.56 86 TYR A C 1
ATOM 682 O O . TYR A 1 86 ? 6.221 -5.469 -8.274 1.00 86.56 86 TYR A O 1
ATOM 690 N N . THR A 1 87 ? 6.979 -4.522 -6.387 1.00 87.88 87 THR A N 1
ATOM 691 C CA . THR A 1 87 ? 6.159 -5.348 -5.498 1.00 87.88 87 THR A CA 1
ATOM 692 C C . THR A 1 87 ? 5.442 -4.481 -4.474 1.00 87.88 87 THR A C 1
ATOM 694 O O . THR A 1 87 ? 5.944 -3.452 -4.033 1.00 87.88 87 THR A O 1
ATOM 697 N N . MET A 1 88 ? 4.213 -4.856 -4.137 1.00 87.75 88 MET A N 1
ATOM 698 C CA . MET A 1 88 ? 3.392 -4.174 -3.146 1.00 87.75 88 MET A CA 1
ATOM 699 C C . MET A 1 88 ? 2.673 -5.207 -2.294 1.00 87.75 88 MET A C 1
ATOM 701 O O . MET A 1 88 ? 2.044 -6.133 -2.819 1.00 87.75 88 MET A O 1
ATOM 705 N N . LEU A 1 89 ? 2.737 -5.019 -0.981 1.00 88.75 89 LEU A N 1
ATOM 706 C CA . LEU A 1 89 ? 2.063 -5.849 -0.001 1.00 88.75 89 LEU A CA 1
ATOM 707 C C . LEU A 1 89 ? 1.389 -4.981 1.060 1.00 88.75 89 LEU A C 1
ATOM 709 O O . LEU A 1 89 ? 2.020 -4.256 1.826 1.00 88.75 89 LEU A O 1
ATOM 713 N N . CYS A 1 90 ? 0.070 -5.102 1.146 1.00 88.81 90 CYS A N 1
ATOM 714 C CA . CYS A 1 90 ? -0.718 -4.473 2.185 1.00 88.81 90 CYS A CA 1
ATOM 715 C C . CYS A 1 90 ? -2.007 -5.259 2.427 1.00 88.81 90 CYS A C 1
ATOM 717 O O . CYS A 1 90 ? -2.747 -5.570 1.497 1.00 88.81 90 CYS A O 1
ATOM 719 N N . LEU A 1 91 ? -2.349 -5.518 3.690 1.00 87.19 91 LEU A N 1
ATOM 720 C CA . LEU A 1 91 ? -3.606 -6.203 4.023 1.00 87.19 91 LEU A CA 1
ATOM 721 C C . LEU A 1 91 ? -4.849 -5.418 3.561 1.00 87.19 91 LEU A C 1
ATOM 723 O O . LEU A 1 91 ? -5.894 -6.007 3.299 1.00 87.19 91 LEU A O 1
ATOM 727 N N . LEU A 1 92 ? -4.727 -4.092 3.465 1.00 86.38 92 LEU A N 1
ATOM 728 C CA . LEU A 1 92 ? -5.811 -3.193 3.085 1.00 86.38 92 LEU A CA 1
ATOM 729 C C . LEU A 1 92 ? -5.823 -2.899 1.578 1.00 86.38 92 LEU A C 1
ATOM 731 O O . LEU A 1 92 ? -6.871 -3.018 0.941 1.00 86.38 92 LEU A O 1
ATOM 735 N N . CYS A 1 93 ? -4.666 -2.556 1.003 1.00 83.06 93 CYS A N 1
ATOM 736 C CA . CYS A 1 93 ? -4.548 -2.205 -0.418 1.00 83.06 93 CYS A CA 1
ATOM 737 C C . CYS A 1 93 ? -4.455 -3.429 -1.346 1.00 83.06 93 CYS A C 1
ATOM 739 O O . CYS A 1 93 ? -4.793 -3.321 -2.522 1.00 83.06 93 CYS A O 1
ATOM 741 N N . GLY A 1 94 ? -4.054 -4.593 -0.827 1.00 82.31 94 GLY A N 1
ATOM 742 C CA . GLY A 1 94 ? -3.891 -5.836 -1.578 1.00 82.31 94 GLY A CA 1
ATOM 743 C C . GLY A 1 94 ? -2.427 -6.226 -1.786 1.00 82.31 94 GLY A C 1
ATOM 744 O O . GLY A 1 94 ? -1.525 -5.718 -1.128 1.00 82.31 94 GLY A O 1
ATOM 745 N N . ARG A 1 95 ? -2.200 -7.166 -2.704 1.00 84.00 95 ARG A N 1
ATOM 746 C CA . ARG A 1 95 ? -0.865 -7.576 -3.152 1.00 84.00 95 ARG A CA 1
ATOM 747 C C . ARG A 1 95 ? -0.774 -7.389 -4.660 1.00 84.00 95 ARG A C 1
ATOM 749 O O . ARG A 1 95 ? -1.711 -7.768 -5.363 1.00 84.00 95 ARG A O 1
ATOM 756 N N . ALA A 1 96 ? 0.330 -6.833 -5.139 1.00 81.44 96 ALA A N 1
ATOM 757 C CA . ALA A 1 96 ? 0.606 -6.683 -6.563 1.00 81.44 96 ALA A CA 1
ATOM 758 C C . ALA A 1 96 ? 2.099 -6.873 -6.841 1.00 81.44 96 ALA A C 1
ATOM 760 O O . ALA A 1 96 ? 2.933 -6.479 -6.033 1.00 81.44 96 ALA A O 1
ATOM 761 N N . GLU A 1 97 ? 2.410 -7.472 -7.985 1.00 85.88 97 GLU A N 1
ATOM 762 C CA . GLU A 1 97 ? 3.768 -7.690 -8.484 1.00 85.88 97 GLU A CA 1
ATOM 763 C C . GLU A 1 97 ? 3.761 -7.374 -9.982 1.00 85.88 97 GLU A C 1
ATOM 765 O O . GLU A 1 97 ? 2.806 -7.733 -10.681 1.00 85.88 97 GLU A O 1
ATOM 770 N N . ASP A 1 98 ? 4.773 -6.659 -10.462 1.00 83.88 98 ASP A N 1
ATOM 771 C CA . ASP A 1 98 ? 4.898 -6.257 -11.864 1.00 83.88 98 ASP A CA 1
ATOM 772 C C . ASP A 1 98 ? 6.374 -6.132 -12.260 1.00 83.88 98 ASP A C 1
ATOM 774 O O . ASP A 1 98 ? 7.225 -5.843 -11.416 1.00 83.88 98 ASP A O 1
ATOM 778 N N . SER A 1 99 ? 6.681 -6.325 -13.543 1.00 83.94 99 SER A N 1
ATOM 779 C CA . SER A 1 99 ? 8.033 -6.121 -14.067 1.00 83.94 99 SER A CA 1
ATOM 780 C C . SER A 1 99 ? 8.032 -5.529 -15.473 1.00 83.94 99 SER A C 1
ATOM 782 O O . SER A 1 99 ? 7.228 -5.891 -16.335 1.00 83.94 99 SER A O 1
ATOM 784 N N . ILE A 1 100 ? 8.933 -4.574 -15.713 1.00 82.69 100 ILE A N 1
ATOM 785 C CA . ILE A 1 100 ? 8.995 -3.801 -16.957 1.00 82.69 100 ILE A CA 1
ATOM 786 C C . ILE A 1 100 ? 10.422 -3.793 -17.487 1.00 82.69 100 ILE A C 1
ATOM 788 O O . ILE A 1 100 ? 11.345 -3.374 -16.794 1.00 82.69 100 ILE A O 1
ATOM 792 N N . SER A 1 101 ? 10.586 -4.193 -18.747 1.00 83.25 101 SER A N 1
ATOM 793 C CA . SER A 1 101 ? 11.866 -4.090 -19.452 1.00 83.25 101 SER A CA 1
ATOM 794 C C . SER A 1 101 ? 12.302 -2.631 -19.586 1.00 83.25 101 SER A C 1
ATOM 796 O O . SER A 1 101 ? 11.506 -1.774 -19.977 1.00 83.25 101 SER A O 1
ATOM 798 N N . ILE A 1 102 ? 13.570 -2.347 -19.294 1.00 80.00 102 ILE A N 1
ATOM 799 C CA . ILE A 1 102 ? 14.177 -1.027 -19.532 1.00 80.00 102 ILE A CA 1
ATOM 800 C C . ILE A 1 102 ? 14.710 -0.886 -20.963 1.00 80.00 102 ILE A C 1
ATOM 802 O O . ILE A 1 102 ? 15.161 0.194 -21.354 1.00 80.00 102 ILE A O 1
ATOM 806 N N . LEU A 1 103 ? 14.677 -1.968 -21.749 1.00 77.19 103 LEU A N 1
ATOM 807 C CA . LEU A 1 103 ? 15.182 -1.980 -23.115 1.00 77.19 103 LEU A CA 1
ATOM 808 C C . LEU A 1 103 ? 14.205 -1.277 -24.074 1.00 77.19 103 LEU A C 1
ATOM 810 O O . LEU A 1 103 ? 12.996 -1.493 -23.995 1.00 77.19 103 LEU A O 1
ATOM 814 N N . PRO A 1 104 ? 14.711 -0.467 -25.024 1.00 68.19 104 PRO A N 1
ATOM 815 C CA . PRO A 1 104 ? 13.871 0.261 -25.977 1.00 68.19 104 PRO A CA 1
ATOM 816 C C . PRO A 1 104 ? 13.147 -0.647 -26.989 1.00 68.19 104 PRO A C 1
ATOM 818 O O . PRO A 1 104 ? 12.057 -0.298 -27.430 1.00 68.19 104 PRO A O 1
ATOM 821 N N . ASP A 1 105 ? 13.724 -1.806 -27.322 1.00 65.88 105 ASP A N 1
ATOM 822 C CA . ASP A 1 105 ? 13.131 -2.855 -28.160 1.00 65.88 105 ASP A CA 1
ATOM 823 C C . ASP A 1 105 ? 13.263 -4.189 -27.412 1.00 65.88 105 ASP A C 1
ATOM 825 O O . ASP A 1 105 ? 14.293 -4.858 -27.509 1.00 65.88 105 ASP A O 1
ATOM 829 N N . ASP A 1 106 ? 12.260 -4.562 -26.610 1.00 60.97 106 ASP A N 1
ATOM 830 C CA . ASP A 1 106 ? 12.282 -5.831 -25.876 1.00 60.97 106 ASP A CA 1
ATOM 831 C C . ASP A 1 106 ? 12.025 -7.011 -26.843 1.00 60.97 106 ASP A C 1
ATOM 833 O O . ASP A 1 106 ? 10.913 -7.168 -27.364 1.00 60.97 106 ASP A O 1
ATOM 837 N N . PRO A 1 107 ? 13.019 -7.885 -27.094 1.00 58.53 107 PRO A N 1
ATOM 838 C CA . PRO A 1 107 ? 12.896 -8.952 -28.086 1.00 58.53 107 PRO A CA 1
ATOM 839 C C . PRO A 1 107 ? 11.892 -10.045 -27.685 1.00 58.53 107 PRO A C 1
ATOM 841 O O . PRO A 1 107 ? 11.534 -10.873 -28.523 1.00 58.53 107 PRO A O 1
ATOM 844 N N . ARG A 1 108 ? 11.418 -10.070 -26.429 1.00 62.06 108 ARG A N 1
ATOM 845 C CA . ARG A 1 108 ? 10.425 -11.041 -25.940 1.00 62.06 108 ARG A CA 1
ATOM 846 C C . 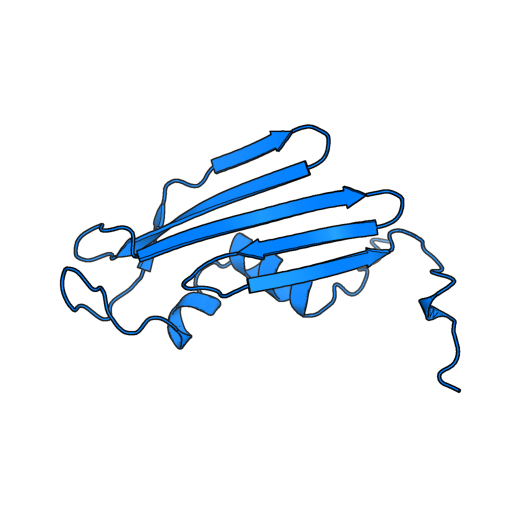ARG A 1 108 ? 8.999 -10.543 -26.165 1.00 62.06 108 ARG A C 1
ATOM 848 O O . ARG A 1 108 ? 8.114 -11.362 -26.392 1.00 62.06 108 ARG A O 1
ATOM 855 N N . GLN A 1 109 ? 8.774 -9.228 -26.187 1.00 59.41 109 GLN A N 1
ATOM 856 C CA . GLN A 1 109 ? 7.487 -8.640 -26.589 1.00 59.41 109 GLN A CA 1
ATOM 857 C C . GLN A 1 109 ? 7.245 -8.682 -28.106 1.00 59.41 109 GLN A C 1
ATOM 859 O O . GLN A 1 109 ? 6.112 -8.539 -28.559 1.00 59.41 109 GLN A O 1
ATOM 864 N N . MET A 1 110 ? 8.292 -8.936 -28.895 1.00 53.09 110 MET A N 1
ATOM 865 C CA . MET A 1 110 ? 8.200 -9.164 -30.341 1.00 53.09 110 MET A CA 1
ATOM 866 C C . MET A 1 110 ? 7.832 -10.608 -30.721 1.00 53.09 110 MET A C 1
ATOM 868 O O . MET A 1 110 ? 7.745 -10.913 -31.913 1.00 53.09 110 MET A O 1
ATOM 872 N N . ALA A 1 111 ? 7.629 -11.508 -29.752 1.00 51.12 111 ALA A N 1
ATOM 873 C CA . ALA A 1 111 ? 7.168 -12.861 -30.035 1.00 51.12 111 ALA A CA 1
ATOM 874 C C . ALA A 1 111 ? 5.731 -12.799 -30.588 1.00 51.12 111 ALA A C 1
ATOM 876 O O . ALA A 1 111 ? 4.822 -12.361 -29.878 1.00 51.12 111 ALA A O 1
ATOM 877 N N . PRO A 1 112 ? 5.483 -13.209 -31.844 1.00 55.59 112 PRO A N 1
ATOM 878 C CA . PRO A 1 112 ? 4.131 -13.209 -32.373 1.00 55.59 112 PRO A CA 1
ATOM 879 C C . PRO A 1 112 ? 3.323 -14.257 -31.609 1.00 55.59 112 PRO A C 1
ATOM 881 O O . PRO A 1 112 ? 3.802 -15.372 -31.397 1.00 55.59 112 PRO A O 1
ATOM 884 N N . LEU A 1 113 ? 2.103 -13.896 -31.206 1.00 54.34 113 LEU A N 1
ATOM 885 C CA . LEU A 1 113 ? 1.109 -14.847 -30.714 1.00 54.34 113 LEU A CA 1
ATOM 886 C C . LEU A 1 113 ? 0.770 -15.809 -31.864 1.00 54.34 113 LEU A C 1
ATOM 888 O O . LEU A 1 113 ? -0.095 -15.507 -32.687 1.00 54.34 113 LEU A O 1
ATOM 892 N N . PHE A 1 114 ? 1.504 -16.915 -31.959 1.00 56.16 114 PHE A N 1
ATOM 893 C CA . PHE A 1 114 ? 1.171 -18.054 -32.808 1.00 56.16 114 PHE A CA 1
ATOM 894 C C . PHE A 1 114 ? 0.582 -19.173 -31.957 1.00 56.16 114 PHE A C 1
ATOM 896 O O . PHE A 1 114 ? 1.195 -19.507 -30.918 1.00 56.16 114 PHE A O 1
#

Foldseek 3Di:
DPPPPPPPVQVVLLVCCVVPVQPQQLPQQDADPPPRHPDAWDKDDWDWDDDPQKIKTKIFTADPPPRDTPKIKIWMWGDDDQKIWIWIDIPRNHTTIDIDGNDPDDVVVVPDPD

InterPro domains:
  IPR009508 Transcription activator, Churchill [PF06573] (26-113)
  IPR009508 Transcription activator, Churchill [PTHR31931] (26-114)
  IPR038543 Churchill superfamily [G3DSA:2.60.40.4240] (16-109)

Organism: Alligator sinensis (NCBI:txid38654)

Secondary structure (DSSP, 8-state):
--------HHHHHHHHHHH-TTTTHHHH----TTT-----EEEEEEEEEEETTEEEEEEEEEETTT--EEEEEEEEEEEETTEEEEEEEETTTEEEEEEEE-SSS-TTTT----

Radius of gyration: 17.27 Å; chains: 1; bounding box: 38×32×51 Å